Protein AF-A0AAN8WQL5-F1 (afdb_monomer_lite)

Sequence (85 aa):
DIYNWLEGILFEMVKEQSVKDVSHLTEGIHVYPDFHGNRSPLADPSMVGMISGLTLDDSARNLALLYLATIQALAVCTNKFIFFG

Organism: Halocaridina rubra (NCBI:txid373956)

InterPro domains:
  IPR018485 Carbohydrate kinase FGGY, C-terminal [PF02782] (12-76)
  IPR043129 ATPase, nucleotide binding domain [SSF53067] (22-78)

Structure (mmCIF, N/CA/C/O backbone):
data_AF-A0AAN8WQL5-F1
#
_entry.id   AF-A0AAN8WQL5-F1
#
loop_
_atom_site.group_PDB
_atom_site.id
_atom_site.type_symbol
_atom_site.label_atom_id
_atom_site.label_alt_id
_atom_site.label_comp_id
_atom_site.label_asym_id
_atom_site.label_entity_id
_atom_site.label_seq_id
_atom_site.pdbx_PDB_ins_code
_atom_site.Cartn_x
_atom_site.Cartn_y
_atom_site.Cartn_z
_atom_site.occupancy
_atom_site.B_iso_or_equiv
_atom_site.auth_seq_id
_atom_site.auth_comp_id
_atom_site.auth_asym_id
_atom_site.auth_atom_id
_atom_site.pdbx_PDB_model_num
ATOM 1 N N . ASP A 1 1 ? -2.613 19.057 4.121 1.00 89.75 1 ASP A N 1
ATOM 2 C CA . ASP A 1 1 ? -1.725 18.174 3.350 1.00 89.75 1 ASP A CA 1
ATOM 3 C C . ASP A 1 1 ? -2.386 16.803 3.271 1.00 89.75 1 ASP A C 1
ATOM 5 O O . ASP A 1 1 ? -2.932 16.373 4.283 1.00 89.75 1 ASP A O 1
ATOM 9 N N . ILE A 1 2 ? -2.424 16.180 2.093 1.00 92.62 2 ILE A N 1
ATOM 10 C CA . ILE A 1 2 ? -3.107 14.897 1.867 1.00 92.62 2 ILE A CA 1
ATOM 11 C C . ILE A 1 2 ? -2.399 13.741 2.581 1.00 92.62 2 ILE A C 1
ATOM 13 O O . ILE A 1 2 ? -3.067 12.854 3.103 1.00 92.62 2 ILE A O 1
ATOM 17 N N . TYR A 1 3 ? -1.069 13.792 2.686 1.00 92.50 3 TYR A N 1
ATOM 18 C CA . TYR A 1 3 ? -0.283 12.751 3.352 1.00 92.50 3 TYR A CA 1
ATOM 19 C C . TYR A 1 3 ? -0.597 12.687 4.849 1.00 92.50 3 TYR A C 1
ATOM 21 O O . TYR A 1 3 ? -0.957 11.632 5.359 1.00 92.50 3 TYR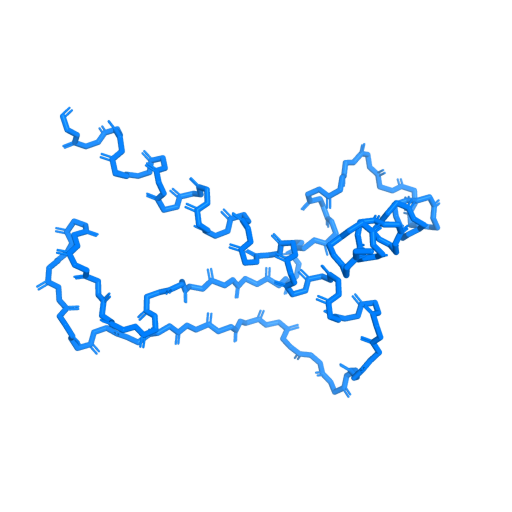 A O 1
ATOM 29 N N . ASN A 1 4 ? -0.613 13.843 5.521 1.00 94.19 4 ASN A N 1
ATOM 30 C CA . ASN A 1 4 ? -0.988 13.936 6.937 1.00 94.19 4 ASN A CA 1
ATOM 31 C C . ASN A 1 4 ? -2.424 13.450 7.200 1.00 94.19 4 ASN A C 1
ATOM 33 O O . ASN A 1 4 ? -2.721 12.929 8.272 1.00 94.19 4 ASN A O 1
ATOM 37 N N . TRP A 1 5 ? -3.332 13.630 6.235 1.00 95.69 5 TRP A N 1
ATOM 38 C CA . TRP A 1 5 ? -4.704 13.132 6.346 1.00 95.69 5 TRP A CA 1
ATOM 39 C C . TRP A 1 5 ? -4.769 11.599 6.250 1.00 95.69 5 TRP A C 1
ATOM 41 O O . TRP A 1 5 ? -5.440 10.975 7.071 1.00 95.69 5 TRP A O 1
ATOM 51 N N . LEU A 1 6 ? -4.024 10.987 5.321 1.00 94.62 6 LEU A N 1
ATO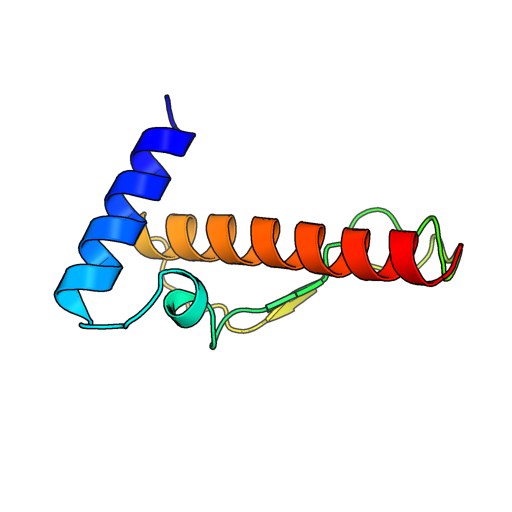M 52 C CA . LEU A 1 6 ? -3.914 9.525 5.218 1.00 94.62 6 LEU A CA 1
ATOM 53 C C . LEU A 1 6 ? -3.255 8.918 6.462 1.00 94.62 6 LEU A C 1
ATOM 55 O O . LEU A 1 6 ? -3.731 7.911 6.979 1.00 94.62 6 LEU A O 1
ATOM 59 N N . GLU A 1 7 ? -2.206 9.554 6.983 1.00 93.75 7 GLU A N 1
ATOM 60 C CA . GLU A 1 7 ? -1.573 9.142 8.239 1.00 93.75 7 GLU A CA 1
ATOM 61 C C . GLU A 1 7 ? -2.551 9.199 9.416 1.00 93.75 7 GLU A C 1
ATOM 63 O O . GLU A 1 7 ? -2.607 8.262 10.210 1.00 93.75 7 GLU A O 1
ATOM 68 N N . GLY A 1 8 ? -3.380 10.246 9.498 1.00 95.06 8 GLY A N 1
ATOM 69 C CA . GLY A 1 8 ? -4.446 10.343 10.496 1.00 95.06 8 GLY A CA 1
ATOM 70 C C . GLY A 1 8 ? -5.398 9.144 10.463 1.00 95.06 8 GLY A C 1
ATOM 71 O O . GLY A 1 8 ? -5.664 8.545 11.505 1.00 95.06 8 GLY A O 1
ATOM 72 N N . ILE A 1 9 ? -5.834 8.737 9.266 1.00 95.75 9 ILE A N 1
ATOM 73 C CA . ILE A 1 9 ? -6.691 7.556 9.074 1.00 95.75 9 ILE A CA 1
ATOM 74 C C . ILE A 1 9 ? -5.982 6.280 9.546 1.00 95.75 9 ILE A C 1
ATOM 76 O O . ILE A 1 9 ? -6.581 5.477 10.263 1.00 95.75 9 ILE A O 1
ATOM 80 N N . LEU A 1 10 ? -4.703 6.099 9.204 1.00 94.50 10 LEU A N 1
ATOM 81 C CA . LEU A 1 10 ? -3.922 4.941 9.652 1.00 94.50 10 LEU A CA 1
ATOM 82 C C . LEU A 1 10 ? -3.829 4.878 11.182 1.00 94.50 10 LEU A C 1
ATOM 84 O O . LEU A 1 10 ? -4.020 3.812 11.764 1.00 94.50 10 LEU A O 1
ATOM 88 N N . PHE A 1 11 ? -3.598 6.009 11.852 1.00 94.00 11 PHE A N 1
ATOM 89 C CA . PHE A 1 11 ? -3.560 6.059 13.317 1.00 94.00 11 PHE A CA 1
ATOM 90 C C . PHE A 1 11 ? -4.903 5.711 13.962 1.00 94.00 11 PHE A C 1
ATOM 92 O O . PHE A 1 11 ? -4.928 5.066 15.013 1.00 94.00 11 PHE A O 1
ATOM 99 N N . GLU A 1 12 ? -6.018 6.124 13.362 1.00 94.81 12 GLU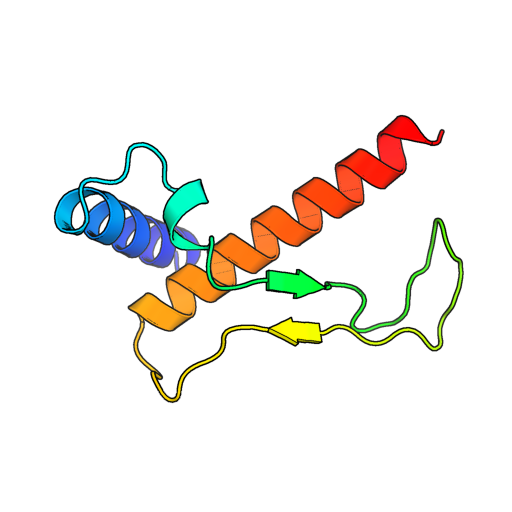 A N 1
ATOM 100 C CA . GLU A 1 12 ? -7.350 5.716 13.814 1.00 94.81 12 GLU A CA 1
ATOM 101 C C . GLU A 1 12 ? -7.551 4.206 13.645 1.00 94.81 12 GLU A C 1
ATOM 103 O O . GLU A 1 12 ? -7.971 3.536 14.589 1.00 94.81 12 GLU A O 1
ATOM 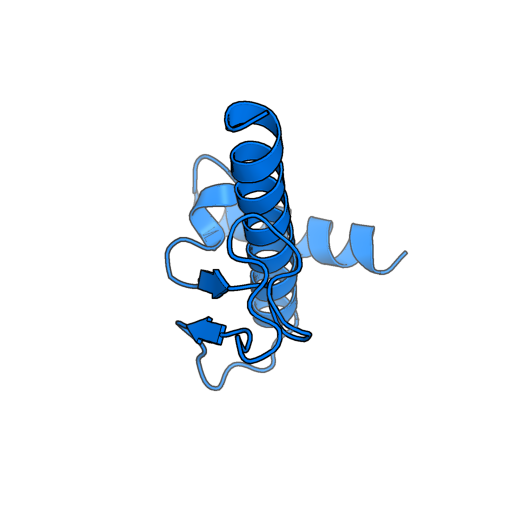108 N N . MET A 1 13 ? -7.159 3.646 12.498 1.00 93.88 13 MET A N 1
ATOM 109 C CA . MET A 1 13 ? -7.244 2.205 12.227 1.00 93.88 13 MET A CA 1
ATOM 110 C C . MET A 1 13 ? -6.406 1.369 13.201 1.00 93.88 13 MET A C 1
ATOM 112 O O . MET A 1 13 ? -6.882 0.343 13.685 1.00 93.88 13 MET A O 1
ATOM 116 N N . VAL A 1 14 ? -5.192 1.818 13.543 1.00 94.31 14 VAL A N 1
ATOM 117 C CA . VAL A 1 14 ? -4.340 1.151 14.545 1.00 94.31 14 VAL A CA 1
ATOM 118 C C . VAL A 1 14 ? -5.055 1.046 15.893 1.00 94.31 14 VAL A C 1
ATOM 120 O O . VAL A 1 14 ? -5.040 -0.014 16.521 1.00 94.31 14 VAL A O 1
ATOM 123 N N . LYS A 1 15 ? -5.716 2.128 16.328 1.00 91.94 15 LYS A N 1
ATOM 124 C CA . LYS A 1 15 ? -6.464 2.161 17.594 1.00 91.94 15 LYS A CA 1
ATOM 125 C C . LYS A 1 15 ? -7.685 1.246 17.555 1.00 91.94 15 LYS A C 1
ATOM 127 O O . LYS A 1 15 ? -7.904 0.495 18.501 1.00 91.94 15 LYS A O 1
ATOM 132 N N . GLU A 1 16 ? -8.459 1.297 16.472 1.00 92.31 16 GLU A N 1
ATOM 133 C CA . GLU A 1 16 ? -9.670 0.485 16.293 1.00 92.31 16 GLU A CA 1
ATOM 134 C C . GLU A 1 16 ? -9.363 -1.017 16.275 1.00 92.31 16 GLU A C 1
ATOM 136 O O . GLU A 1 16 ? -10.060 -1.799 16.918 1.00 92.31 16 GLU A O 1
ATOM 141 N N . GLN A 1 17 ? -8.303 -1.421 15.571 1.00 88.81 17 GLN A N 1
ATOM 142 C CA . GLN A 1 17 ? -7.920 -2.828 15.420 1.00 88.81 17 GLN A CA 1
ATOM 143 C C . GLN A 1 17 ? -6.988 -3.321 16.540 1.00 88.81 17 GLN A C 1
ATOM 145 O O . GLN A 1 17 ? -6.665 -4.506 16.589 1.00 88.81 17 GLN A O 1
ATOM 150 N N . SER A 1 18 ? -6.561 -2.432 17.449 1.00 88.62 18 SER A N 1
ATOM 151 C CA . SER A 1 18 ? -5.603 -2.722 18.530 1.00 88.62 18 SER A CA 1
ATOM 152 C C . SER A 1 18 ? -4.324 -3.425 18.049 1.00 88.62 18 SER A C 1
ATOM 154 O O . SER A 1 18 ? -3.759 -4.274 18.744 1.00 88.62 18 SER A O 1
ATOM 156 N N . VAL A 1 19 ? -3.851 -3.070 16.853 1.00 88.56 19 VAL A N 1
ATOM 157 C CA . VAL A 1 19 ? -2.582 -3.570 16.311 1.00 88.56 19 VAL A CA 1
ATOM 158 C C . VAL A 1 19 ? -1.403 -2.820 16.929 1.00 88.56 19 VAL A C 1
ATOM 160 O O . VAL A 1 19 ? -1.501 -1.649 17.288 1.00 88.56 19 VAL A O 1
ATOM 163 N N . LYS A 1 20 ? -0.271 -3.513 17.093 1.00 84.81 20 LYS A N 1
ATOM 164 C CA . LYS A 1 20 ? 0.907 -2.970 17.796 1.00 84.81 20 LYS A CA 1
ATOM 165 C C . LYS A 1 20 ? 1.644 -1.890 17.012 1.00 84.81 20 LYS A C 1
ATOM 167 O O . LYS A 1 20 ? 2.258 -1.021 17.619 1.00 84.81 20 LYS A O 1
ATOM 172 N N . ASP A 1 21 ? 1.611 -1.987 15.690 1.00 88.69 21 ASP A N 1
ATOM 173 C CA . ASP A 1 21 ? 2.342 -1.114 14.784 1.00 88.69 21 ASP A CA 1
ATOM 174 C C . ASP A 1 21 ? 1.523 -0.893 13.512 1.00 88.69 21 ASP A C 1
ATOM 176 O O . ASP A 1 21 ? 0.764 -1.771 13.090 1.00 88.69 21 ASP A O 1
ATOM 180 N N . VAL A 1 22 ? 1.694 0.277 12.898 1.00 89.56 22 VAL A N 1
ATOM 181 C CA . VAL A 1 22 ? 1.009 0.644 11.655 1.00 89.56 22 VAL A CA 1
ATOM 182 C C . VAL A 1 22 ? 1.332 -0.336 10.525 1.00 89.56 22 VAL A C 1
ATOM 184 O O . VAL A 1 22 ? 0.476 -0.606 9.687 1.00 89.56 22 VAL A O 1
ATOM 187 N N . SER A 1 23 ? 2.525 -0.938 10.536 1.00 87.88 23 SER A N 1
ATOM 188 C CA . SER A 1 23 ? 2.959 -1.891 9.516 1.00 87.88 23 SER A CA 1
ATOM 189 C C . SER A 1 23 ? 2.132 -3.169 9.450 1.00 87.88 23 SER A C 1
ATOM 191 O O . SER A 1 23 ? 2.068 -3.777 8.385 1.00 87.88 23 SER A O 1
ATOM 193 N N . HIS A 1 24 ? 1.449 -3.541 10.535 1.00 90.38 24 HIS A N 1
ATOM 194 C CA . HIS A 1 24 ? 0.572 -4.710 10.555 1.00 90.38 24 HIS A CA 1
ATOM 195 C C . HIS A 1 24 ? -0.754 -4.479 9.814 1.00 90.38 24 HIS A C 1
ATOM 197 O O . HIS A 1 24 ? -1.430 -5.439 9.455 1.00 90.38 24 HIS A O 1
ATOM 203 N N . LEU A 1 25 ? -1.127 -3.224 9.533 1.00 90.44 25 LEU A N 1
ATOM 204 C CA . LEU A 1 25 ? -2.363 -2.914 8.807 1.00 90.44 25 LEU A CA 1
ATOM 205 C C . LEU A 1 25 ? -2.343 -3.406 7.350 1.00 90.44 25 LEU A C 1
ATOM 207 O O . LEU A 1 25 ? -3.398 -3.611 6.754 1.00 90.44 25 LEU A O 1
ATOM 211 N N . THR A 1 26 ? -1.159 -3.597 6.770 1.00 91.56 26 THR A N 1
ATOM 212 C CA . THR A 1 26 ? -0.962 -3.980 5.364 1.00 91.56 26 THR A CA 1
ATOM 213 C C . THR A 1 26 ? -0.545 -5.437 5.188 1.00 91.56 26 THR A C 1
ATOM 215 O O . THR A 1 26 ? -0.165 -5.825 4.090 1.00 91.56 26 THR A O 1
ATOM 218 N N . GLU A 1 27 ? -0.664 -6.290 6.212 1.00 88.06 27 GLU A N 1
ATOM 219 C CA . GLU A 1 27 ? -0.323 -7.721 6.095 1.00 88.06 27 GLU A CA 1
ATOM 220 C C . GLU A 1 27 ? -1.071 -8.436 4.961 1.00 88.06 27 GLU A C 1
ATOM 222 O O . GLU A 1 27 ? -0.533 -9.361 4.359 1.00 88.06 27 GLU A O 1
ATOM 227 N N . GLY A 1 28 ? -2.293 -7.997 4.647 1.00 88.62 28 GLY A N 1
ATOM 228 C CA . GLY A 1 28 ? -3.096 -8.546 3.555 1.00 88.62 28 GLY A CA 1
ATOM 229 C C . GLY A 1 28 ? -2.893 -7.876 2.194 1.00 88.62 28 GLY A C 1
ATOM 230 O O . GLY A 1 28 ? -3.454 -8.368 1.219 1.00 88.62 28 GLY A O 1
ATOM 231 N N . ILE A 1 29 ? -2.141 -6.771 2.106 1.00 92.56 29 ILE A N 1
ATOM 232 C CA . ILE A 1 29 ? -1.965 -5.986 0.875 1.00 92.56 29 ILE A CA 1
ATOM 233 C C . ILE A 1 29 ? -0.480 -5.884 0.539 1.00 92.56 29 ILE A C 1
ATOM 235 O O . ILE A 1 29 ? 0.325 -5.356 1.302 1.00 92.56 29 ILE A O 1
ATOM 239 N N . HIS A 1 30 ? -0.116 -6.330 -0.659 1.00 91.75 30 HIS A N 1
ATOM 240 C CA . HIS A 1 30 ? 1.272 -6.314 -1.112 1.00 91.75 30 HIS A CA 1
ATOM 241 C C . HIS A 1 30 ? 1.406 -5.564 -2.428 1.00 91.75 30 HIS A C 1
ATOM 243 O O . HIS A 1 30 ? 0.658 -5.816 -3.374 1.00 91.75 30 HIS A O 1
ATOM 249 N N . VAL A 1 31 ? 2.396 -4.673 -2.490 1.00 93.69 31 VAL A N 1
ATOM 250 C CA . VAL A 1 31 ? 2.728 -3.896 -3.684 1.00 93.69 31 VAL A CA 1
ATOM 251 C C . VAL A 1 31 ? 4.096 -4.334 -4.199 1.00 93.69 31 VAL A C 1
ATOM 253 O O . VAL A 1 31 ? 5.084 -4.333 -3.469 1.00 93.69 31 VAL A O 1
ATOM 256 N N . TYR A 1 32 ? 4.150 -4.694 -5.475 1.00 90.25 32 TYR A N 1
ATOM 257 C CA . TYR A 1 32 ? 5.374 -4.824 -6.248 1.00 90.25 32 TYR A CA 1
ATOM 258 C C . TYR A 1 32 ? 5.533 -3.546 -7.086 1.00 90.25 32 TYR A C 1
ATOM 260 O O . TYR A 1 32 ? 4.721 -3.322 -7.985 1.00 90.25 32 TYR A O 1
ATOM 268 N N . PRO A 1 33 ? 6.508 -2.669 -6.778 1.00 87.44 33 PRO A N 1
ATOM 269 C CA . PRO A 1 33 ? 6.471 -1.278 -7.226 1.00 87.44 33 PRO A CA 1
ATOM 270 C C . PRO A 1 33 ? 7.051 -1.038 -8.629 1.00 87.44 33 PRO A C 1
ATOM 272 O O . PRO A 1 33 ? 7.028 0.100 -9.095 1.00 87.44 33 PRO A O 1
ATOM 275 N N . ASP A 1 34 ? 7.551 -2.067 -9.321 1.00 85.88 34 ASP A N 1
ATOM 276 C CA . ASP A 1 34 ? 8.230 -1.932 -10.622 1.00 85.88 34 ASP A CA 1
ATOM 277 C C . ASP A 1 34 ? 7.242 -1.722 -11.791 1.00 85.88 34 ASP A C 1
ATOM 279 O O . ASP A 1 34 ? 7.245 -2.444 -12.783 1.00 85.88 34 ASP A O 1
ATOM 283 N N . PHE A 1 35 ? 6.366 -0.718 -11.692 1.00 82.69 35 PHE A N 1
ATOM 284 C CA . PHE A 1 35 ? 5.359 -0.388 -12.712 1.00 82.69 35 PHE A CA 1
ATOM 285 C C . PHE A 1 35 ? 5.949 0.122 -14.035 1.00 82.69 35 PHE A C 1
ATOM 287 O O . PHE A 1 35 ? 5.260 0.111 -15.049 1.00 82.69 35 PHE A O 1
ATOM 294 N N . HIS A 1 36 ? 7.208 0.563 -14.027 1.00 84.56 36 HIS A N 1
ATOM 295 C CA . HIS A 1 36 ? 7.923 1.089 -15.196 1.00 84.56 36 HIS A CA 1
ATOM 296 C C . HIS A 1 36 ? 9.195 0.278 -15.495 1.00 84.56 36 HIS A C 1
ATOM 298 O O . HIS A 1 36 ? 10.193 0.833 -15.961 1.00 84.56 36 HIS A O 1
ATOM 304 N N . GLY A 1 37 ? 9.175 -1.024 -15.195 1.00 79.19 37 GLY A N 1
ATOM 305 C CA . GLY A 1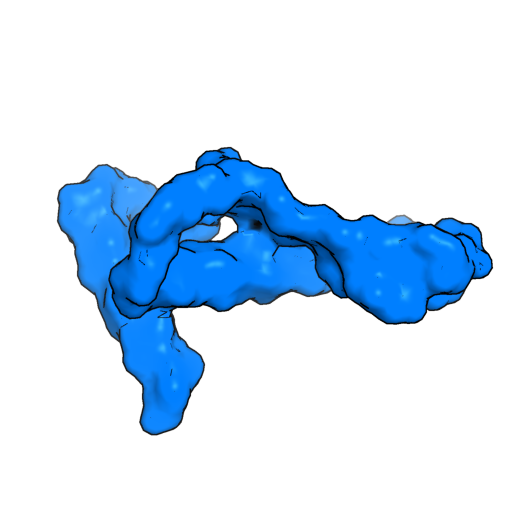 37 ? 10.344 -1.889 -15.295 1.00 79.19 37 GLY A CA 1
ATOM 306 C C . GLY A 1 37 ? 11.244 -1.820 -14.064 1.00 79.19 37 GLY A C 1
ATOM 307 O O . GLY A 1 37 ? 11.271 -0.837 -13.318 1.00 79.19 37 GLY A O 1
ATOM 308 N N . ASN A 1 38 ? 12.015 -2.883 -13.857 1.00 80.00 38 ASN A N 1
ATOM 309 C CA . ASN A 1 38 ? 13.026 -2.934 -12.817 1.00 80.00 38 ASN A CA 1
ATOM 310 C C . ASN A 1 38 ? 14.344 -2.414 -13.391 1.00 80.00 38 ASN A C 1
ATOM 312 O O . ASN A 1 38 ? 15.012 -3.098 -14.161 1.00 80.00 38 ASN A O 1
ATOM 316 N N . ARG A 1 39 ? 14.751 -1.195 -13.025 1.00 79.06 39 ARG A N 1
ATOM 317 C CA . ARG A 1 39 ? 16.025 -0.643 -13.519 1.00 79.06 39 ARG A CA 1
ATOM 318 C C . ARG A 1 39 ? 17.239 -1.397 -12.969 1.00 79.06 39 ARG A C 1
ATOM 320 O O . ARG A 1 39 ? 18.267 -1.472 -13.630 1.00 79.06 39 ARG A O 1
ATOM 327 N N . SER A 1 40 ? 17.144 -1.892 -11.745 1.00 69.44 40 SER A N 1
ATOM 328 C CA . SER A 1 40 ? 18.173 -2.656 -11.042 1.00 69.44 40 SER A CA 1
ATOM 329 C C . SER A 1 40 ? 17.492 -3.272 -9.800 1.00 69.44 40 SER A C 1
ATOM 331 O O . SER A 1 40 ? 16.442 -2.773 -9.389 1.00 69.44 40 SER A O 1
ATOM 333 N N . PRO A 1 41 ? 17.962 -4.395 -9.236 1.00 73.44 41 PRO A N 1
ATOM 334 C CA . PRO A 1 41 ? 19.121 -5.199 -9.631 1.00 73.44 41 PRO A CA 1
ATOM 335 C C . PRO A 1 41 ? 18.902 -6.074 -10.874 1.00 73.44 41 PRO A C 1
ATOM 337 O O . PRO A 1 41 ? 19.872 -6.587 -11.421 1.00 73.44 41 PRO A O 1
ATOM 340 N N . LEU A 1 42 ? 17.660 -6.256 -11.329 1.00 77.31 42 LEU A N 1
ATOM 341 C CA . LEU A 1 42 ? 17.339 -7.182 -12.421 1.00 77.31 42 LEU A CA 1
ATOM 342 C C . LEU A 1 42 ? 17.530 -6.553 -13.806 1.00 77.31 42 LEU A C 1
ATOM 344 O O . LEU A 1 42 ? 17.751 -7.283 -14.766 1.00 77.31 42 LEU A O 1
ATOM 348 N N . ALA A 1 43 ? 17.493 -5.216 -13.897 1.00 81.31 43 ALA A N 1
ATOM 349 C CA . ALA A 1 43 ? 17.657 -4.464 -15.148 1.00 81.31 43 ALA A CA 1
ATOM 350 C C . ALA A 1 43 ? 16.711 -4.942 -16.266 1.00 81.31 43 ALA A C 1
ATOM 352 O O . ALA A 1 43 ? 17.051 -4.898 -17.449 1.00 81.31 43 ALA A O 1
ATOM 353 N N . ASP A 1 44 ? 15.521 -5.399 -15.875 1.00 79.00 44 ASP A N 1
ATOM 354 C CA . ASP A 1 44 ? 14.500 -5.916 -16.767 1.00 79.00 44 ASP A CA 1
ATOM 355 C C . ASP A 1 44 ? 13.399 -4.856 -16.976 1.00 79.00 44 ASP A C 1
ATOM 357 O O . ASP A 1 44 ? 12.548 -4.644 -16.100 1.00 79.00 44 ASP A O 1
ATOM 361 N N . PRO A 1 45 ? 13.388 -4.174 -18.138 1.00 81.69 45 PRO A N 1
ATOM 362 C CA . PRO A 1 45 ? 12.385 -3.166 -18.463 1.00 81.69 45 PRO A CA 1
ATOM 363 C C . PRO A 1 45 ? 11.006 -3.767 -18.776 1.00 81.69 45 PRO A C 1
ATOM 365 O O . PRO A 1 45 ? 10.046 -3.012 -18.905 1.00 81.69 45 PRO A O 1
ATOM 368 N N . SER A 1 46 ? 10.895 -5.092 -18.926 1.00 84.25 46 SER A N 1
ATOM 369 C CA . SER A 1 46 ? 9.625 -5.780 -19.185 1.00 84.25 46 SER A CA 1
ATOM 370 C C . SER A 1 46 ? 8.843 -6.108 -17.912 1.00 84.25 46 SER A C 1
ATOM 372 O O . SER A 1 46 ? 7.668 -6.470 -17.994 1.00 84.25 46 SER A O 1
ATOM 374 N N . MET A 1 47 ? 9.467 -5.955 -16.737 1.00 82.88 47 MET A N 1
ATOM 375 C CA . MET A 1 47 ? 8.786 -6.160 -15.463 1.00 82.88 47 MET A CA 1
ATOM 376 C C . MET A 1 47 ? 7.665 -5.142 -15.272 1.00 82.88 47 MET A C 1
ATOM 378 O O . MET A 1 47 ? 7.811 -3.955 -15.560 1.00 82.88 47 MET A O 1
ATOM 382 N N . VAL A 1 48 ? 6.547 -5.634 -14.750 1.00 85.31 48 VAL A N 1
ATOM 383 C CA . VAL A 1 48 ? 5.368 -4.832 -14.437 1.00 85.31 48 VAL A CA 1
ATOM 384 C C . VAL A 1 48 ? 5.056 -4.938 -12.953 1.00 85.31 48 VAL A C 1
ATOM 386 O O . VAL A 1 48 ? 5.231 -5.987 -12.329 1.00 85.31 48 VAL A O 1
ATOM 389 N N . GLY A 1 49 ? 4.595 -3.829 -12.386 1.00 87.75 49 GLY A N 1
ATOM 390 C CA . GLY A 1 49 ? 4.171 -3.763 -10.999 1.00 87.75 49 GLY A CA 1
ATOM 391 C C . GLY A 1 49 ? 2.928 -4.614 -10.749 1.00 87.75 49 GLY A C 1
ATOM 392 O O . GLY A 1 49 ? 2.174 -4.949 -11.663 1.00 87.75 49 GLY A O 1
ATOM 393 N N . MET A 1 50 ? 2.703 -4.954 -9.487 1.00 92.44 50 MET A N 1
ATOM 394 C CA . MET A 1 50 ? 1.570 -5.768 -9.054 1.00 92.44 50 MET A CA 1
ATOM 395 C C . MET A 1 50 ? 1.020 -5.217 -7.746 1.00 92.44 50 MET A C 1
ATOM 397 O O . MET A 1 50 ? 1.776 -4.781 -6.884 1.00 92.44 50 MET A O 1
ATOM 401 N N . ILE A 1 51 ? -0.295 -5.283 -7.578 1.00 93.81 51 ILE A N 1
ATOM 402 C CA . ILE A 1 51 ? -0.951 -5.064 -6.290 1.00 93.81 51 ILE A CA 1
ATOM 403 C C . ILE A 1 51 ? -1.786 -6.308 -6.003 1.00 93.81 51 ILE A C 1
ATOM 405 O O . ILE A 1 51 ? -2.586 -6.722 -6.840 1.00 93.81 51 ILE A O 1
ATOM 409 N N . SER A 1 52 ? -1.579 -6.918 -4.841 1.00 93.56 52 SER A N 1
ATOM 410 C CA . SER A 1 52 ? -2.315 -8.098 -4.380 1.00 93.56 52 SER A CA 1
ATOM 411 C C . SER A 1 52 ? -3.066 -7.780 -3.092 1.00 93.56 52 SER A C 1
ATOM 413 O O . SER A 1 52 ? -2.596 -6.966 -2.300 1.00 93.56 52 SER A O 1
ATOM 415 N N . GLY A 1 53 ? -4.209 -8.440 -2.880 1.00 91.31 53 GLY A N 1
ATOM 416 C CA . GLY A 1 53 ? -5.043 -8.247 -1.688 1.00 91.31 53 GLY A CA 1
ATOM 417 C C . GLY A 1 53 ? -6.107 -7.156 -1.810 1.00 91.31 53 GLY A C 1
ATOM 418 O O . GLY A 1 53 ? -6.692 -6.754 -0.809 1.00 91.31 53 GLY A O 1
ATOM 419 N N . LEU A 1 54 ? -6.367 -6.671 -3.028 1.00 90.44 54 LEU A N 1
ATOM 420 C CA . LEU A 1 54 ? -7.427 -5.699 -3.277 1.00 90.44 54 LEU A CA 1
ATOM 421 C C . LEU A 1 54 ? -8.810 -6.310 -3.029 1.00 90.44 54 LEU A C 1
ATOM 423 O O . LEU A 1 54 ? -9.104 -7.434 -3.439 1.00 90.44 54 LEU A O 1
ATOM 427 N N . THR A 1 55 ? -9.672 -5.518 -2.404 1.00 90.19 55 THR A N 1
ATOM 428 C CA . THR A 1 55 ? -11.109 -5.774 -2.280 1.00 90.19 55 THR A CA 1
ATOM 429 C C . THR A 1 55 ? -11.871 -4.754 -3.134 1.00 90.19 55 THR A C 1
ATOM 431 O O . THR A 1 55 ? -11.266 -3.884 -3.757 1.00 90.19 55 THR A O 1
ATOM 434 N N . LEU A 1 56 ? -13.203 -4.843 -3.176 1.00 92.38 56 LEU A N 1
ATOM 435 C CA . LEU A 1 56 ? -14.053 -3.845 -3.844 1.00 92.38 56 LEU A CA 1
ATOM 436 C C . LEU A 1 56 ? -14.233 -2.549 -3.024 1.00 92.38 56 LEU A C 1
ATOM 438 O O . LEU A 1 56 ? -15.033 -1.705 -3.412 1.00 92.38 56 LEU A O 1
ATOM 442 N N . ASP A 1 57 ? -13.538 -2.406 -1.892 1.00 92.44 57 ASP A N 1
ATOM 443 C CA . ASP A 1 57 ? -13.620 -1.227 -1.029 1.00 92.44 57 ASP A CA 1
ATOM 444 C C . ASP A 1 57 ? -12.938 -0.011 -1.681 1.00 92.44 57 ASP A C 1
ATOM 446 O O . ASP A 1 57 ? -11.740 -0.028 -1.964 1.00 92.44 57 ASP A O 1
ATOM 450 N N . ASP A 1 58 ? -13.689 1.063 -1.903 1.00 92.25 58 ASP A N 1
ATOM 451 C CA . ASP A 1 58 ? -13.212 2.342 -2.440 1.00 92.25 58 ASP A CA 1
ATOM 452 C C . ASP A 1 58 ? -13.073 3.426 -1.355 1.00 92.25 58 ASP A C 1
ATOM 454 O O . ASP A 1 58 ? -12.876 4.609 -1.652 1.00 92.25 58 ASP A O 1
ATOM 458 N N . SER A 1 59 ? -13.145 3.031 -0.081 1.00 95.00 59 SER A N 1
ATOM 459 C CA . SER A 1 59 ? -13.073 3.947 1.047 1.00 95.00 59 SER A CA 1
ATOM 460 C C . SER A 1 59 ? -11.707 4.623 1.192 1.00 95.00 59 SER A C 1
ATOM 462 O O . SER A 1 59 ? -10.650 4.115 0.804 1.00 95.00 59 SER A O 1
ATOM 464 N N . ALA A 1 60 ? -11.710 5.767 1.881 1.00 94.94 60 ALA A N 1
ATOM 465 C CA . ALA A 1 60 ? -10.486 6.456 2.282 1.00 94.94 60 ALA A CA 1
ATOM 466 C C . ALA A 1 60 ? -9.558 5.579 3.147 1.00 94.94 60 ALA A C 1
ATOM 468 O O . ALA A 1 60 ? -8.342 5.766 3.121 1.00 94.94 60 ALA A O 1
ATOM 469 N N . ARG A 1 61 ? -10.110 4.599 3.881 1.00 94.12 61 ARG A N 1
ATOM 470 C CA . ARG A 1 61 ? -9.323 3.624 4.651 1.00 94.12 61 ARG A CA 1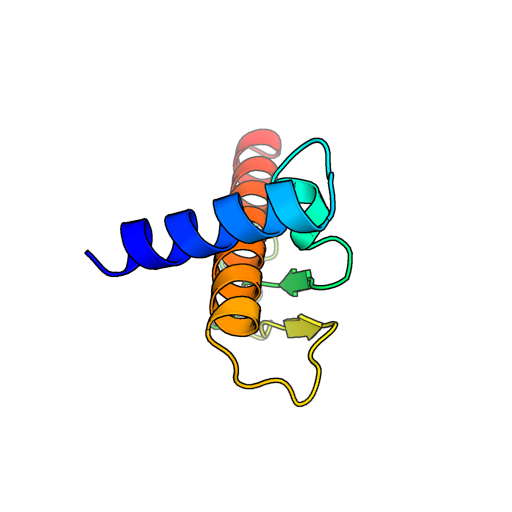
ATOM 471 C C . ARG A 1 61 ? -8.547 2.702 3.720 1.00 94.12 61 ARG A C 1
ATOM 473 O O . ARG A 1 61 ? -7.346 2.534 3.913 1.00 94.12 61 ARG A O 1
ATOM 480 N N . ASN A 1 62 ? -9.189 2.183 2.673 1.00 93.69 62 ASN A N 1
ATOM 481 C CA . ASN A 1 62 ? -8.498 1.363 1.680 1.00 93.69 62 ASN A CA 1
ATOM 482 C C . ASN A 1 62 ? -7.405 2.158 0.942 1.00 93.69 62 ASN A C 1
ATOM 484 O O . ASN A 1 62 ? -6.301 1.655 0.732 1.00 93.69 62 ASN A O 1
ATOM 488 N N . LEU A 1 63 ? -7.655 3.437 0.638 1.00 94.50 63 LEU A N 1
ATOM 489 C CA . LEU A 1 63 ? -6.628 4.323 0.082 1.00 94.50 63 LEU A CA 1
ATOM 490 C C . LEU A 1 63 ? -5.434 4.506 1.035 1.00 94.50 63 LEU A C 1
ATOM 492 O O . LEU A 1 63 ? -4.285 4.456 0.594 1.00 94.50 63 LEU A O 1
ATOM 496 N N . ALA A 1 64 ? -5.686 4.692 2.332 1.00 95.38 64 ALA A N 1
ATOM 497 C CA . ALA A 1 64 ? -4.636 4.829 3.338 1.00 95.38 64 ALA A CA 1
ATOM 498 C C . ALA A 1 64 ? -3.787 3.549 3.467 1.00 95.38 64 ALA A C 1
ATOM 500 O O . ALA A 1 64 ? -2.559 3.631 3.552 1.00 95.38 64 ALA A O 1
ATOM 501 N N . LEU A 1 65 ? -4.414 2.369 3.397 1.00 94.81 65 LEU A N 1
ATOM 502 C CA . LEU A 1 65 ? -3.707 1.085 3.361 1.00 94.81 65 LEU A CA 1
ATOM 503 C C . LEU A 1 65 ? -2.831 0.941 2.112 1.00 94.81 65 LEU A C 1
ATOM 505 O O . LEU A 1 65 ? -1.669 0.552 2.218 1.00 94.81 65 LEU A O 1
ATOM 509 N N . LEU A 1 66 ? -3.357 1.289 0.934 1.00 94.56 66 LEU A N 1
ATOM 510 C CA . LEU A 1 66 ? -2.598 1.255 -0.320 1.00 94.56 66 LEU A CA 1
ATOM 511 C C . LEU A 1 66 ? -1.401 2.208 -0.298 1.00 94.56 66 LEU A C 1
ATOM 513 O O . LEU A 1 66 ? -0.313 1.847 -0.756 1.00 94.56 66 LEU A O 1
ATOM 517 N N . TYR A 1 67 ? -1.579 3.400 0.270 1.00 94.94 67 TYR A N 1
ATOM 518 C CA . TYR A 1 67 ? -0.496 4.352 0.504 1.00 94.94 67 TYR A CA 1
ATOM 519 C C . TYR A 1 67 ? 0.608 3.738 1.375 1.00 94.94 67 TYR A C 1
ATOM 521 O O . TYR A 1 67 ? 1.774 3.722 0.971 1.00 94.94 67 TYR A O 1
ATOM 529 N N . LEU A 1 68 ? 0.244 3.156 2.522 1.00 94.38 68 LEU A N 1
ATOM 530 C CA . LEU A 1 68 ? 1.205 2.531 3.427 1.00 94.38 68 LEU A CA 1
ATOM 531 C C . LEU A 1 68 ? 1.931 1.343 2.778 1.00 94.38 68 LEU A C 1
ATOM 533 O O . LEU A 1 68 ? 3.158 1.263 2.853 1.00 94.38 68 LEU A O 1
ATOM 537 N N . ALA A 1 69 ? 1.199 0.454 2.102 1.00 94.44 69 ALA A N 1
ATOM 538 C CA . ALA A 1 69 ? 1.770 -0.712 1.427 1.00 94.44 69 ALA A CA 1
ATOM 539 C C . ALA A 1 69 ? 2.757 -0.297 0.324 1.00 94.44 69 ALA A C 1
ATOM 541 O O . ALA A 1 69 ? 3.799 -0.927 0.142 1.00 94.44 69 ALA A O 1
ATOM 542 N N . THR A 1 70 ? 2.469 0.804 -0.376 1.00 93.06 70 THR A N 1
ATOM 543 C CA . THR A 1 70 ? 3.366 1.367 -1.392 1.00 93.06 70 THR A CA 1
ATOM 544 C C . THR A 1 70 ? 4.654 1.902 -0.765 1.00 93.06 70 THR A C 1
ATOM 546 O O . THR A 1 70 ? 5.741 1.597 -1.255 1.00 93.06 70 THR A O 1
ATOM 549 N N . ILE A 1 71 ? 4.569 2.642 0.347 1.00 92.88 71 ILE A N 1
ATOM 550 C CA . ILE A 1 71 ? 5.758 3.129 1.070 1.00 92.88 71 ILE A CA 1
ATOM 551 C C . ILE A 1 71 ? 6.620 1.960 1.551 1.00 92.88 71 ILE A C 1
ATOM 553 O O . ILE A 1 71 ? 7.837 1.971 1.360 1.00 92.88 71 ILE A O 1
ATOM 557 N N . GLN A 1 72 ? 6.002 0.932 2.133 1.00 92.25 72 GLN A N 1
ATOM 558 C CA . GLN A 1 72 ? 6.712 -0.263 2.585 1.00 92.25 72 GLN A CA 1
ATOM 559 C C . GLN A 1 72 ? 7.404 -0.990 1.430 1.00 92.25 72 GLN A C 1
ATOM 561 O O . GLN A 1 72 ? 8.567 -1.371 1.557 1.00 92.25 72 GLN A O 1
ATOM 566 N N . ALA A 1 73 ? 6.726 -1.144 0.291 1.00 89.50 73 ALA A N 1
ATOM 567 C CA . ALA A 1 73 ? 7.301 -1.761 -0.897 1.00 89.50 73 ALA A CA 1
ATOM 568 C C . ALA A 1 73 ? 8.536 -0.999 -1.401 1.00 89.50 73 ALA A C 1
ATOM 570 O O . ALA A 1 73 ? 9.569 -1.611 -1.679 1.00 89.50 73 ALA A O 1
ATOM 571 N N . LEU A 1 74 ? 8.467 0.335 -1.449 1.00 88.81 74 LEU A N 1
ATOM 572 C CA . LEU A 1 74 ? 9.600 1.185 -1.825 1.00 88.81 74 LEU A CA 1
ATOM 573 C C . LEU A 1 74 ? 10.757 1.080 -0.823 1.00 88.81 74 LEU A C 1
ATOM 575 O O . LEU A 1 74 ? 11.916 0.971 -1.234 1.00 88.81 74 LEU A O 1
ATOM 579 N N . ALA A 1 75 ? 10.464 1.064 0.480 1.00 87.81 75 ALA A N 1
ATOM 580 C CA . ALA A 1 75 ? 11.471 0.910 1.527 1.00 87.81 75 ALA A CA 1
ATOM 581 C C . ALA A 1 75 ? 12.186 -0.450 1.434 1.00 87.81 75 ALA A C 1
ATOM 583 O O . ALA A 1 75 ? 13.416 -0.510 1.482 1.00 87.81 75 ALA A O 1
ATOM 584 N N . VAL A 1 76 ? 11.436 -1.539 1.224 1.00 84.44 76 VAL A N 1
ATOM 585 C CA . VAL A 1 76 ? 11.995 -2.887 1.034 1.00 84.44 76 VAL A CA 1
ATOM 586 C C . VAL A 1 76 ? 12.830 -2.962 -0.241 1.00 84.44 76 VAL A C 1
ATOM 588 O O . VAL A 1 76 ? 13.937 -3.502 -0.199 1.00 84.44 76 VAL A O 1
ATOM 591 N N . CYS A 1 77 ? 12.350 -2.409 -1.359 1.00 76.50 77 CYS A N 1
ATOM 592 C CA . CYS A 1 77 ? 13.140 -2.325 -2.588 1.00 76.50 77 CYS A CA 1
ATOM 593 C C . CYS A 1 77 ? 14.453 -1.575 -2.347 1.00 76.50 77 CYS A C 1
ATOM 595 O O . CYS A 1 77 ? 15.513 -2.087 -2.691 1.00 76.50 77 CYS A O 1
ATOM 597 N N . THR A 1 78 ? 14.413 -0.419 -1.681 1.00 73.94 78 THR A N 1
ATOM 598 C CA . THR A 1 78 ? 15.609 0.386 -1.375 1.00 73.94 78 THR A CA 1
ATOM 599 C C . THR A 1 78 ? 16.600 -0.365 -0.484 1.00 73.94 78 THR A C 1
ATOM 601 O O . THR A 1 78 ? 17.803 -0.321 -0.729 1.00 73.94 78 THR A O 1
ATOM 604 N N . ASN A 1 79 ? 16.121 -1.120 0.508 1.00 70.94 79 ASN A N 1
ATOM 605 C CA . ASN A 1 79 ? 16.992 -1.964 1.326 1.00 70.94 79 ASN A CA 1
ATOM 606 C C . ASN A 1 79 ? 17.672 -3.061 0.483 1.00 70.94 79 ASN A C 1
ATOM 608 O O . ASN A 1 79 ? 18.876 -3.274 0.597 1.00 70.94 79 ASN A O 1
ATOM 612 N N . LYS A 1 80 ? 16.932 -3.698 -0.437 1.00 62.69 80 LYS A N 1
ATOM 613 C CA . LYS A 1 80 ? 17.512 -4.662 -1.390 1.00 62.69 80 LYS A CA 1
ATOM 614 C C . LYS A 1 80 ? 18.573 -4.025 -2.294 1.00 62.69 80 LYS A C 1
ATOM 616 O O . LYS A 1 80 ? 19.533 -4.701 -2.633 1.00 62.69 80 LYS A O 1
ATOM 621 N N . PHE A 1 81 ? 18.437 -2.750 -2.658 1.00 58.34 81 PHE A N 1
ATOM 622 C CA . PHE A 1 81 ? 19.476 -2.029 -3.399 1.00 58.34 81 PHE A CA 1
ATOM 623 C C . PHE A 1 81 ? 20.737 -1.777 -2.569 1.00 58.34 81 PHE A C 1
ATOM 625 O O . PHE A 1 81 ? 21.837 -2.025 -3.050 1.00 58.34 81 PHE A O 1
ATOM 632 N N . ILE A 1 82 ? 20.590 -1.279 -1.338 1.00 61.25 82 ILE A N 1
ATOM 633 C CA . ILE A 1 82 ? 21.729 -0.870 -0.500 1.00 61.25 82 ILE A CA 1
ATOM 634 C C . ILE A 1 82 ? 22.540 -2.081 -0.016 1.00 61.25 82 ILE A C 1
ATOM 636 O O . ILE A 1 82 ? 23.749 -1.972 0.145 1.00 61.25 82 ILE A O 1
ATOM 640 N N . PHE A 1 83 ? 21.907 -3.241 0.185 1.00 48.50 83 PHE A N 1
ATOM 641 C CA . PHE A 1 83 ? 22.589 -4.439 0.691 1.00 48.50 83 PHE A CA 1
ATOM 642 C C . PHE A 1 83 ? 23.286 -5.290 -0.391 1.00 48.50 83 PHE A C 1
ATOM 644 O O . PHE A 1 83 ? 23.992 -6.237 -0.054 1.00 48.50 83 PHE A O 1
ATOM 651 N N . PHE A 1 84 ? 23.090 -4.976 -1.676 1.00 42.59 84 PHE A N 1
ATOM 652 C CA . PHE A 1 84 ? 23.724 -5.662 -2.815 1.00 42.59 84 PHE A CA 1
ATOM 653 C C . PHE A 1 84 ? 24.831 -4.832 -3.499 1.00 42.59 84 PHE A C 1
ATOM 655 O O . PHE A 1 84 ? 25.338 -5.251 -4.541 1.00 42.59 84 PHE A O 1
ATOM 662 N N . GLY A 1 85 ? 25.186 -3.669 -2.940 1.00 40.62 85 GLY A N 1
ATOM 663 C CA . GLY A 1 85 ? 26.264 -2.791 -3.418 1.00 40.62 85 GLY A CA 1
ATOM 664 C C . GLY A 1 85 ? 27.578 -2.973 -2.674 1.00 40.62 85 GLY A C 1
ATOM 665 O O . GLY A 1 85 ? 27.535 -3.310 -1.470 1.00 40.62 85 GLY A O 1
#

pLDDT: mean 86.46, std 11.41, range [40.62, 95.75]

Foldseek 3Di:
DVLVVLVVLLVVVCVVVVPPDSLVLQPQKAKQPQQQHDCDDVNGRPDHIDIGNDDPDPDSSVVSSVVSNNVVNVVVVVVVVVVVD

Radius of gyration: 14.57 Å; chains: 1; bounding box: 40×27×38 Å

Secondary structure (DSSP, 8-state):
-HHHHHHHHHHHHHHHHT-SSGGGGGTT-EEE--TT-B-SSS-BTT---EEES--S--SHHHHHHHHHHHHHHHHHHHHHHHTT-